Protein 6ML4 (pdb70)

B-factor: mean 23.05, std 9.49, range [8.33, 68.28]

Organism: Mus musculus (NCBI:txid10090)

Radius of gyration: 22.24 Å; Cα contacts (8 Å, |Δi|>4): 166; chains: 1; bounding box: 47×46×64 Å

Foldseek 3Di:
DDFDDAAPPPGDTDNDPVVNVLVCCVVVVPPADAAPPPRDGDNHVVVVVLVVCVVVVDFPAADPPPGDGHSDVVVNVLVVCVVVVNFPAAAPPPGDTHSDPVVNVLVNVVVVVDFPDAAPPPGDTHVDVVVNVVVVVVVVVVD

InterPro domains:
  IPR000210 BTB/POZ domain [PF00651] (27-132)
  IPR000210 BTB/POZ domain [PS50097] (37-103)
  IPR000210 BTB/POZ domain [SM00225] (37-133)
  IPR011333 SKP1/BTB/POZ domain superfamily [G3DSA:3.30.710.10] (11-143)
  IPR011333 SKP1/BTB/POZ domain superfamily [SSF54695] (14-128)
  IPR013087 Zinc finger C2H2-type [PF00096] (294-315)
  IPR013087 Zinc finger C2H2-type [PF00096] (321-343)
  IPR013087 Zinc finger C2H2-type [PF00096] (349-371)
  IPR013087 Zinc finger C2H2-type [PF00096] (377-399)
  IPR013087 Zinc finger C2H2-type [PF00096] (406-427)
  IPR013087 Zinc finger C2H2-type [PF00096] (433-455)
  IPR013087 Zinc finger C2H2-type [PF00096] (489-511)
  IPR013087 Zinc finger C2H2-type [PS00028] (295-315)
  IPR013087 Zinc finger C2H2-type [PS00028] (323-343)
  IPR013087 Zinc finger C2H2-type [PS00028] (351-371)
  IPR013087 Zinc finger C2H2-type [PS00028] (379-399)
  IPR013087 Zinc finger C2H2-type [PS00028] (407-427)
  IPR013087 Zinc finger C2H2-type [PS00028] (435-455)
  IPR013087 Zinc finger C2H2-type [PS00028] (463-483)
  IPR013087 Zinc finger C2H2-type [PS00028] (491-511)

Secondary structure (DSSP, 8-state):
----EE-TTT--EESSHHHHHHHTHHHH-TT--B-TTT--B-SSHHHHHHHHHHHH----EE-TTT--EESSHHHHHHHHHHHTT---EE-TTT--EESSHHHHHHHHGGGGT---EE-TTT--EES-HHHHHHHHHHHHHH-

Sequence (143 aa):
GSKSFTCDQCGKYFSQQKRQLKSHYRVHTGHSLPECSHHCHRKFMDVSQLKKHLRTHTGEKPFTCEICGKSFTAKSSLQTHIRIHRGEKPYSCSICGKCCFSDSSAKRRHCILHTGKKPFSCPECGLQFARLDNLKAHLKIHSKEK

Nearest PDB structures (foldseek):
  6ml6-assembly1_A  TM=1.003E+00  e=1.938E-29  Mus musculus
  6ml2-assembly1_A  TM=9.636E-01  e=1.830E-26  Mus musculus
  6ml3-assembly1_A  TM=1.005E+00  e=1.351E-21  Mus musculus
  2i13-assembly1_A  TM=8.002E-01  e=9.980E-17  Mus musculus
  5wjq-assembly1_D  TM=6.940E-01  e=8.964E-15  Mus musculus

Solvent-accessible surface area: 10771 Å² total; per-residue (Å²): 110,104,105,94,58,68,4,117,115,61,42,121,124,34,45,81,142,179,82,32,160,50,29,64,84,59,76,59,16,121,90,17,30,81,0,100,131,39,113,137,88,48,119,59,90,62,66,27,127,113,15,68,44,98,63,101,52,94,110,65,52,74,1,169,101,58,50,133,42,41,63,31,141,76,51,22,113,37,21,53,31,112,76,163,54,71,124,89,77,56,2,116,120,71,45,111,60,33,18,53,38,65,20,63,144,115,26,33,89,101,74,86,55,140,117,93,67,60,2,104,122,75,42,94,106,35,27,75,82,74,71,15,119,60,29,53,150,117,56,85,88,90,122

GO terms:
  GO:0002244 hematopoietic progenitor cell differentiation (P, IMP)

Structure (mmCIF, N/CA/C/O backbone):
data_6ML4
#
_entry.id   6ML4
#
_cell.length_a   46.277
_cell.length_b   68.807
_cell.length_c   48.434
_cell.angle_alpha   90.00
_cell.angle_beta   92.40
_cell.angle_gamma   90.00
#
_symmetry.space_group_name_H-M   'P 1 21 1'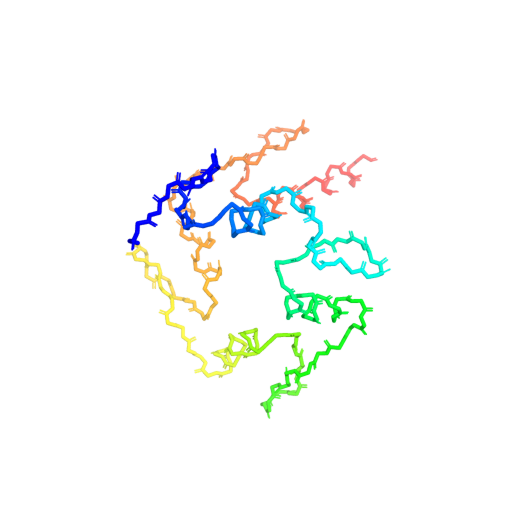
#
loop_
_entity.id
_entity.type
_entity.pdbx_description
1 polymer 'Zinc finger and BTB domain-containing protein 24'
2 polymer "DNA (5'-D(*AP*CP*GP*CP*AP*GP*GP*TP*CP*CP*TP*GP*GP*AP*CP*GP*AP*AP*GP*C)-3')"
3 polymer "DNA (5'-D(*TP*GP*CP*TP*TP*CP*GP*TP*CP*CP*AP*GP*GP*AP*CP*CP*TP*GP*CP*G)-3')"
4 non-polymer 'ZINC ION'
5 non-polymer 1,2-ETHANEDIOL
6 water water
#
loop_
_atom_site.group_PDB
_atom_site.id
_atom_site.type_symbol
_atom_site.label_atom_id
_atom_site.label_alt_id
_atom_site.label_comp_id
_atom_site.label_asym_id
_atom_site.label_entity_id
_atom_site.label_seq_id
_atom_site.pdbx_PDB_ins_code
_atom_site.Cartn_x
_atom_site.Cartn_y
_atom_site.Cartn_z
_atom_site.occupancy
_atom_site.B_iso_or_equiv
_atom_site.auth_seq_id
_atom_site.auth_comp_id
_atom_site.auth_asym_id
_atom_site.auth_atom_id
_atom_site.pdbx_PDB_model_num
ATOM 1 N N . GLY A 1 4 ? 35.872 31.786 38.407 1.00 37.98 373 GLY A N 1
ATOM 2 C CA . GLY A 1 4 ? 35.930 32.379 39.730 1.00 37.14 373 GLY A CA 1
ATOM 3 C C . GLY A 1 4 ? 37.334 32.758 40.163 1.00 35.89 373 GLY A C 1
ATOM 4 O O . GLY A 1 4 ? 38.016 31.981 40.833 1.00 41.75 373 GLY A O 1
ATOM 5 N N . SER A 1 5 ? 37.771 33.955 39.782 1.00 54.22 374 SER A N 1
ATOM 6 C CA . SER A 1 5 ? 36.946 34.865 38.996 1.00 44.17 374 SER A CA 1
ATOM 7 C C . SER A 1 5 ? 37.405 34.911 37.541 1.00 34.67 374 SER A C 1
ATOM 8 O O . SER A 1 5 ? 38.516 34.495 37.214 1.00 33.43 374 SER A O 1
ATOM 11 N N . LYS A 1 6 ? 36.535 35.417 36.670 1.00 28.33 375 LYS A N 1
ATOM 12 C CA . LYS A 1 6 ? 36.818 35.531 35.244 1.00 23.72 375 LYS A CA 1
ATOM 13 C C . LYS A 1 6 ? 36.533 36.961 34.815 1.00 23.64 375 LYS A C 1
ATOM 14 O O . LYS A 1 6 ? 35.396 37.430 34.929 1.00 21.72 375 LYS A O 1
ATOM 20 N N . SER A 1 7 ? 37.563 37.650 34.324 1.00 20.43 376 SER A N 1
ATOM 21 C CA . SER A 1 7 ? 37.450 39.052 33.950 1.00 21.20 376 SER A CA 1
ATOM 22 C C . SER A 1 7 ? 37.564 39.303 32.454 1.00 21.37 376 SER A C 1
ATOM 23 O O . SER A 1 7 ? 37.344 40.439 32.019 1.00 24.22 376 SER A O 1
ATOM 26 N N . PHE A 1 8 ? 37.899 38.292 31.658 1.00 22.37 377 PHE A N 1
ATOM 27 C CA . PHE A 1 8 ? 38.025 38.441 30.215 1.00 21.02 377 PHE A CA 1
ATOM 28 C C . PHE A 1 8 ? 36.778 37.887 29.539 1.00 24.83 377 PHE A C 1
ATOM 29 O O . PHE A 1 8 ? 36.356 36.763 29.830 1.00 28.76 377 PHE A O 1
ATOM 37 N N . THR A 1 9 ? 36.195 38.676 28.640 1.00 26.38 378 THR A N 1
ATOM 38 C CA . THR A 1 9 ? 34.964 38.310 27.956 1.00 27.72 378 THR A CA 1
ATOM 39 C C . THR A 1 9 ? 35.173 38.376 26.451 1.00 26.89 378 THR A C 1
ATOM 40 O O . THR A 1 9 ? 35.914 39.229 25.953 1.00 26.56 378 THR A O 1
ATOM 44 N N . CYS A 1 10 ? 34.514 37.470 25.735 1.00 25.03 379 CYS A N 1
ATOM 45 C CA . CYS A 1 10 ? 34.556 37.463 24.279 1.00 24.49 379 CYS A CA 1
ATOM 46 C C . CYS A 1 10 ? 33.494 38.417 23.749 1.00 24.80 379 CYS A C 1
ATOM 47 O O . CYS A 1 10 ? 32.311 38.281 24.077 1.00 27.90 379 CYS A O 1
ATOM 50 N N . ASP A 1 11 ? 33.912 39.380 22.929 1.00 27.76 380 ASP A N 1
ATOM 51 C CA . ASP A 1 11 ? 32.963 40.353 22.386 1.00 30.61 380 ASP A CA 1
ATOM 52 C C . ASP A 1 11 ? 32.081 39.787 21.267 1.00 34.47 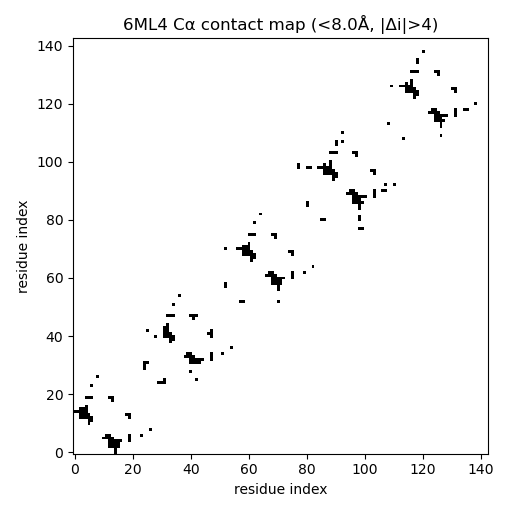380 ASP A C 1
ATOM 53 O O . ASP A 1 11 ? 31.403 40.571 20.590 1.00 39.50 380 ASP A O 1
ATOM 58 N N . GLN A 1 12 ? 32.072 38.474 21.056 1.00 32.29 381 GLN A N 1
ATOM 59 C CA . GLN A 1 12 ? 31.256 37.841 20.028 1.00 34.25 381 GLN A CA 1
ATOM 60 C C . GLN A 1 12 ? 30.192 36.915 20.592 1.00 35.52 381 GLN A C 1
ATOM 61 O O . GLN A 1 12 ? 29.049 36.945 20.130 1.00 39.03 381 GLN A O 1
ATOM 67 N N . CYS A 1 13 ? 30.537 36.086 21.580 1.00 32.65 382 CYS A N 1
ATOM 68 C CA . CYS A 1 13 ? 29.583 35.175 22.193 1.00 32.29 382 CYS A CA 1
ATOM 69 C C . CYS A 1 13 ? 29.380 35.403 23.684 1.00 31.63 382 CYS A C 1
ATOM 70 O O . CYS A 1 13 ? 28.461 34.809 24.259 1.00 33.96 382 CYS A O 1
ATOM 73 N N . GLY A 1 14 ? 30.202 36.233 24.325 1.00 29.73 383 GLY A N 1
ATOM 74 C CA . GLY A 1 14 ? 30.018 36.585 25.717 1.00 28.77 383 GLY A CA 1
ATOM 75 C C . GLY A 1 14 ? 30.615 35.628 26.726 1.00 27.88 383 GLY A C 1
ATOM 76 O O . GLY A 1 14 ? 30.394 35.812 27.930 1.00 28.74 383 GLY A O 1
ATOM 77 N N . LYS A 1 15 ? 31.364 34.621 26.285 1.00 26.00 384 LYS A N 1
ATOM 78 C CA . LYS A 1 15 ? 31.933 33.652 27.210 1.00 25.54 384 LYS A CA 1
ATOM 79 C C . LYS A 1 15 ? 33.047 34.282 28.041 1.00 25.91 384 LYS A C 1
ATOM 80 O O . LYS A 1 15 ? 33.760 35.183 27.590 1.00 26.37 384 LYS A O 1
ATOM 86 N N . TYR A 1 16 ? 33.188 33.793 29.269 1.00 23.72 385 TYR A N 1
ATOM 87 C CA . TYR A 1 16 ? 34.140 34.327 30.230 1.00 20.58 385 TYR A CA 1
ATOM 88 C C . TYR A 1 16 ? 35.394 33.465 30.288 1.00 20.72 385 TYR A C 1
ATOM 89 O O . TYR A 1 16 ? 35.352 32.254 30.056 1.00 20.65 385 TYR A O 1
ATOM 98 N N . PHE A 1 17 ? 36.515 34.110 30.606 1.00 18.77 386 PHE A N 1
ATOM 99 C CA . PHE A 1 17 ? 37.796 33.432 30.732 1.00 20.53 386 PHE A CA 1
ATOM 100 C C . PHE A 1 17 ? 38.605 34.103 31.829 1.00 22.90 386 PHE A C 1
ATOM 101 O O . PHE A 1 17 ? 38.521 35.317 32.028 1.00 21.73 386 PHE A O 1
ATOM 109 N N . SER A 1 18 ? 39.390 33.295 32.542 1.00 23.79 387 SER A N 1
ATOM 110 C CA . SER A 1 18 ? 40.190 33.812 33.644 1.00 26.36 387 SER A CA 1
ATOM 111 C C . SER A 1 18 ? 41.514 34.410 33.185 1.00 26.38 387 SER A C 1
ATOM 112 O O . SER A 1 18 ? 42.083 35.243 33.899 1.00 26.69 387 SER A O 1
ATOM 115 N N A GLN A 1 19 ? 42.018 34.011 32.019 0.50 26.37 388 GLN A N 1
ATOM 116 N N B GLN A 1 19 ? 42.007 34.014 32.012 0.50 26.36 388 GLN A N 1
ATOM 117 C CA A GLN A 1 19 ? 43.286 34.509 31.511 0.50 27.12 388 GLN A CA 1
ATOM 118 C CA B GLN A 1 19 ? 43.281 34.483 31.491 0.50 27.13 388 GLN A CA 1
ATOM 119 C C A GLN A 1 19 ? 43.109 35.014 30.087 0.50 26.64 388 GLN A C 1
ATOM 120 C C B GLN A 1 19 ? 43.083 35.035 30.088 0.50 26.61 388 GLN A C 1
ATOM 121 O O A GLN A 1 19 ? 42.281 34.504 29.328 0.50 26.30 388 GLN A O 1
ATOM 122 O O B GLN A 1 19 ? 42.214 34.577 29.341 0.50 26.48 388 GLN A O 1
ATOM 133 N N . LYS A 1 20 ? 43.900 36.032 29.737 1.00 27.43 389 LYS A N 1
ATOM 134 C CA . LYS A 1 20 ? 43.815 36.611 28.400 1.00 27.03 389 LYS A CA 1
ATOM 135 C C . LYS A 1 20 ? 44.214 35.606 27.328 1.00 25.25 389 LYS A C 1
ATOM 136 O O . LYS A 1 20 ? 43.655 35.622 26.225 1.00 25.59 389 LYS A O 1
ATOM 142 N N . ARG A 1 21 ? 45.171 34.724 27.632 1.00 25.59 390 ARG A N 1
ATOM 143 C CA . ARG A 1 21 ? 45.571 33.704 26.668 1.00 27.88 390 ARG A CA 1
ATOM 144 C C . ARG A 1 21 ? 44.436 32.730 26.379 1.00 26.62 390 ARG A C 1
ATOM 145 O O . ARG A 1 21 ? 44.341 32.198 25.267 1.00 28.02 390 ARG A O 1
ATOM 153 N N . GLN A 1 22 ? 43.566 32.486 27.362 1.00 24.97 391 GLN A N 1
ATOM 154 C CA . GLN A 1 22 ? 42.419 31.615 27.134 1.00 24.16 391 GLN A CA 1
ATOM 155 C C . GLN A 1 22 ? 41.407 32.277 26.209 1.00 22.00 391 GLN A C 1
ATOM 156 O O . GLN A 1 22 ? 40.817 31.614 25.349 1.00 21.30 391 GLN A O 1
ATOM 162 N N . LEU A 1 23 ? 41.194 33.584 26.374 1.00 19.46 392 LEU A N 1
ATOM 163 C CA . LEU A 1 23 ? 40.292 34.305 25.483 1.00 19.87 392 LEU A CA 1
ATOM 164 C C . LEU A 1 23 ? 40.841 34.353 24.064 1.00 22.58 392 LEU A C 1
ATOM 165 O O . LEU A 1 23 ? 40.088 34.196 23.096 1.00 23.72 392 LEU A O 1
ATOM 170 N N . LYS A 1 24 ? 42.151 34.567 23.922 1.00 24.95 393 LYS A N 1
ATOM 171 C CA . LYS A 1 24 ? 42.751 34.639 22.594 1.00 26.34 393 LYS A CA 1
ATOM 172 C C . LYS A 1 24 ? 42.650 33.304 21.868 1.00 26.78 393 LYS A C 1
ATOM 173 O O . LYS A 1 24 ? 42.407 33.264 20.656 1.00 27.17 393 LYS A O 1
ATOM 179 N N . SER A 1 25 ? 42.829 32.199 22.594 1.00 26.98 394 SER A N 1
ATOM 180 C CA . SER A 1 25 ? 42.708 30.882 21.976 1.00 27.25 394 SER A CA 1
ATOM 181 C C . SER A 1 25 ? 41.272 30.599 21.555 1.00 25.94 394 SER A C 1
ATOM 182 O O . SER A 1 25 ? 41.034 30.025 20.486 1.00 27.55 394 SER A O 1
ATOM 185 N N . HIS A 1 26 ? 40.302 30.998 22.381 1.00 25.22 395 HIS A N 1
ATOM 186 C CA . HIS A 1 26 ? 38.901 30.787 22.034 1.00 26.11 395 HIS A CA 1
ATOM 187 C C . HIS A 1 26 ? 38.477 31.657 20.858 1.00 27.15 395 HIS A C 1
ATOM 188 O O . HIS A 1 26 ? 37.678 31.225 20.019 1.00 29.38 395 HIS A O 1
ATOM 195 N N . TYR A 1 27 ? 39.000 32.885 20.780 1.00 24.81 396 TYR A N 1
ATOM 196 C CA . TYR A 1 27 ? 38.587 33.823 19.741 1.00 24.01 396 TYR A CA 1
ATOM 197 C C . TYR A 1 27 ? 38.877 33.305 18.340 1.00 26.91 396 TYR A C 1
ATOM 198 O O . TYR A 1 27 ? 38.350 33.854 17.367 1.00 30.82 396 TYR A O 1
ATOM 207 N N . ARG A 1 28 ? 39.690 32.257 18.216 1.00 24.92 397 ARG A N 1
ATOM 208 C CA . ARG A 1 28 ? 39.963 31.690 16.904 1.00 27.58 397 ARG A CA 1
ATOM 209 C C . ARG A 1 28 ? 38.706 31.124 16.260 1.00 28.61 397 ARG A C 1
ATOM 210 O O . ARG A 1 28 ? 38.595 31.113 15.030 1.00 31.61 397 ARG A O 1
ATOM 218 N N . VAL A 1 29 ? 37.760 30.634 17.067 1.00 28.43 398 VAL A N 1
ATOM 219 C CA . VAL A 1 29 ? 36.548 30.035 16.515 1.00 32.55 398 VAL A CA 1
ATOM 220 C C . VAL A 1 29 ? 35.699 31.058 15.769 1.00 31.78 398 VAL A C 1
ATOM 221 O O . VAL A 1 29 ? 34.891 30.683 14.909 1.00 33.80 398 VAL A O 1
ATOM 225 N N . HIS A 1 30 ? 35.861 32.345 16.073 1.00 29.94 399 HIS A N 1
ATOM 226 C CA . HIS A 1 30 ? 35.101 33.377 15.381 1.00 32.22 399 HIS A CA 1
ATOM 227 C C . HIS A 1 30 ? 35.851 33.943 14.181 1.00 35.46 399 HIS A C 1
ATOM 228 O O . HIS A 1 30 ? 35.233 34.272 13.162 1.00 39.32 399 HIS A O 1
ATOM 235 N N . THR A 1 31 ? 37.174 34.057 14.283 1.00 31.61 400 THR A N 1
ATOM 236 C CA . THR A 1 31 ? 37.979 34.631 13.216 1.00 33.08 400 THR A CA 1
ATOM 237 C C . THR A 1 31 ? 38.552 33.587 12.270 1.00 32.82 400 THR A C 1
ATOM 238 O O . THR A 1 31 ? 38.870 33.920 11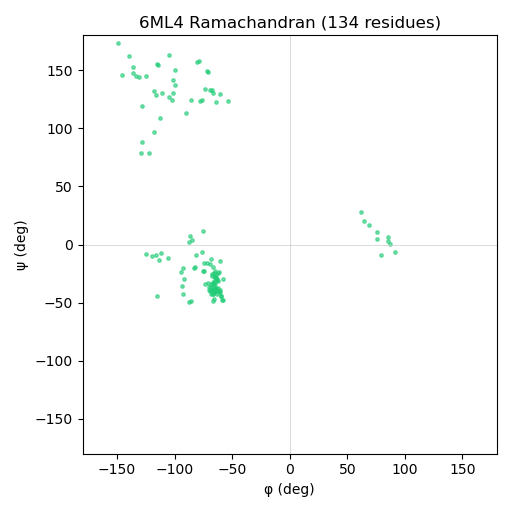.123 1.00 33.79 400 THR A O 1
ATOM 242 N N . GLY A 1 32 ? 38.692 32.340 12.718 1.00 30.39 401 GLY A N 1
ATOM 243 C CA . GLY A 1 32 ? 39.356 31.321 11.940 1.00 29.66 401 GLY A CA 1
ATOM 244 C C . GLY A 1 32 ? 40.866 31.372 11.983 1.00 30.09 401 GLY A C 1
ATOM 245 O O . GLY A 1 32 ? 41.511 30.439 11.493 1.00 29.71 401 GLY A O 1
ATOM 246 N N . HIS A 1 33 ? 41.452 32.423 12.554 1.00 30.68 402 HIS A N 1
ATOM 247 C CA . HIS A 1 33 ? 42.903 32.538 12.616 1.00 32.88 402 HIS A CA 1
ATOM 248 C C . HIS A 1 33 ? 43.491 31.376 13.407 1.00 30.54 402 HIS A C 1
ATOM 249 O O . HIS A 1 33 ? 43.044 31.073 14.515 1.00 29.56 402 HIS A O 1
ATOM 256 N N . SER A 1 34 ? 44.488 30.714 12.821 1.00 30.03 403 SER A N 1
ATOM 257 C CA . SER A 1 34 ? 45.252 29.647 13.462 1.00 29.22 403 SER A CA 1
ATOM 258 C C . SER A 1 34 ? 44.420 28.412 13.798 1.00 26.52 403 SER A C 1
ATOM 259 O O . SER A 1 34 ? 44.816 27.617 14.656 1.00 29.27 403 SER A O 1
ATOM 262 N N . LEU A 1 35 ? 43.276 28.228 13.150 1.00 20.55 404 LEU A N 1
ATOM 263 C CA . LEU A 1 35 ? 42.533 26.989 13.306 1.00 19.88 404 LEU A CA 1
ATOM 264 C C . LEU A 1 35 ? 43.170 25.902 12.448 1.00 19.25 404 LEU A C 1
ATOM 265 O O . LEU A 1 35 ? 43.891 26.201 11.493 1.00 22.59 404 LEU A O 1
ATOM 270 N N . PRO A 1 36 ? 42.945 24.632 12.783 1.00 16.55 405 PRO A N 1
ATOM 271 C CA . PRO A 1 36 ? 43.453 23.545 11.935 1.00 17.24 405 PRO A CA 1
ATOM 272 C C . PRO A 1 36 ? 43.005 23.711 10.491 1.00 16.86 405 PRO A C 1
ATOM 273 O O . PRO A 1 36 ? 41.812 23.809 10.196 1.00 16.25 405 PRO A O 1
ATOM 277 N N . GLU A 1 37 ? 43.980 23.746 9.586 1.00 17.15 406 GLU A N 1
ATOM 278 C CA . GLU A 1 37 ? 43.754 24.056 8.181 1.00 15.95 406 GLU A CA 1
ATOM 279 C C . GLU A 1 37 ? 44.117 22.849 7.329 1.00 16.49 406 GLU A C 1
ATOM 280 O O . GLU A 1 37 ? 45.217 22.300 7.457 1.00 18.14 406 GLU A O 1
ATOM 286 N N . CYS A 1 38 ? 43.193 22.443 6.463 1.00 13.59 407 CYS A N 1
ATOM 287 C CA . CYS A 1 38 ? 43.441 21.327 5.561 1.00 16.32 407 CYS A CA 1
ATOM 288 C C . CYS A 1 38 ? 44.519 21.708 4.553 1.00 15.58 407 CYS A C 1
ATOM 289 O O . CYS A 1 38 ? 44.473 22.788 3.960 1.00 15.87 407 CYS A O 1
ATOM 292 N N . SER A 1 39 ? 45.4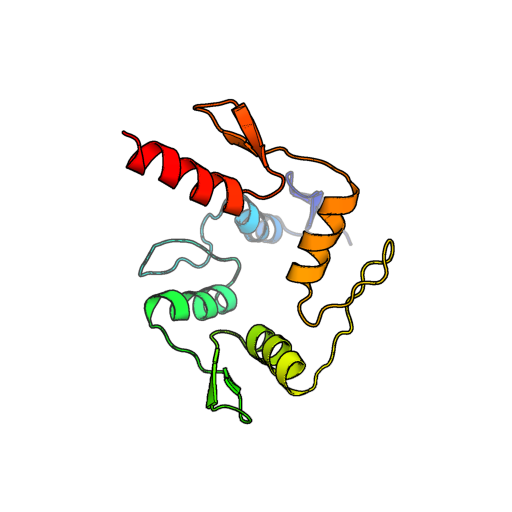99 20.824 4.360 1.00 15.49 408 SER A N 1
ATOM 293 C CA . SER A 1 39 ? 46.569 21.118 3.413 1.00 16.86 408 SER A CA 1
ATOM 294 C C . SER A 1 39 ? 46.114 20.993 1.964 1.00 19.32 408 SER A C 1
ATOM 295 O O . SER A 1 39 ? 46.797 21.496 1.066 1.00 20.46 408 SER A O 1
ATOM 298 N N . HIS A 1 40 ? 44.971 20.350 1.719 1.00 16.30 409 HIS A N 1
ATOM 299 C CA A HIS A 1 40 ? 44.497 20.143 0.353 0.50 19.08 409 HIS A CA 1
ATOM 300 C CA B HIS A 1 40 ? 44.509 20.152 0.349 0.50 19.07 409 HIS A CA 1
ATOM 301 C C . HIS A 1 40 ? 43.698 21.343 -0.148 1.00 20.84 409 HIS A C 1
ATOM 302 O O . HIS A 1 40 ? 44.026 21.936 -1.181 1.00 24.00 409 HIS A O 1
ATOM 315 N N . CYS A 1 41 ? 42.639 21.713 0.576 1.00 19.07 410 CYS A N 1
ATOM 316 C CA . CYS A 1 41 ? 41.765 22.803 0.162 1.00 20.64 410 CYS A CA 1
ATOM 317 C C . CYS A 1 41 ? 41.938 24.078 0.973 1.00 23.17 410 CYS A C 1
ATOM 318 O O . CYS A 1 41 ? 41.386 25.114 0.586 1.00 22.57 410 CYS A O 1
ATOM 321 N N . HIS A 1 42 ? 42.661 24.029 2.090 1.00 20.19 411 HIS A N 1
ATOM 322 C CA . HIS A 1 42 ? 42.967 25.196 2.913 1.00 21.62 411 HIS A CA 1
ATOM 323 C C . HIS A 1 42 ? 41.753 25.780 3.623 1.00 21.97 411 HIS A C 1
ATOM 324 O O . HIS A 1 42 ? 41.797 26.922 4.088 1.00 21.60 411 HIS A O 1
ATOM 331 N N . ARG A 1 43 ? 40.668 25.019 3.723 1.00 19.75 412 ARG A N 1
ATOM 332 C CA . ARG A 1 43 ? 39.579 25.387 4.610 1.00 21.48 412 ARG A CA 1
ATOM 333 C C . ARG A 1 43 ? 39.927 24.975 6.037 1.00 20.38 412 ARG A C 1
ATOM 334 O O . ARG A 1 43 ? 40.755 24.092 6.272 1.00 20.37 412 ARG A O 1
ATOM 342 N N . LYS A 1 44 ? 39.293 25.635 6.997 1.00 18.50 413 LYS A N 1
ATOM 343 C CA . LYS A 1 44 ? 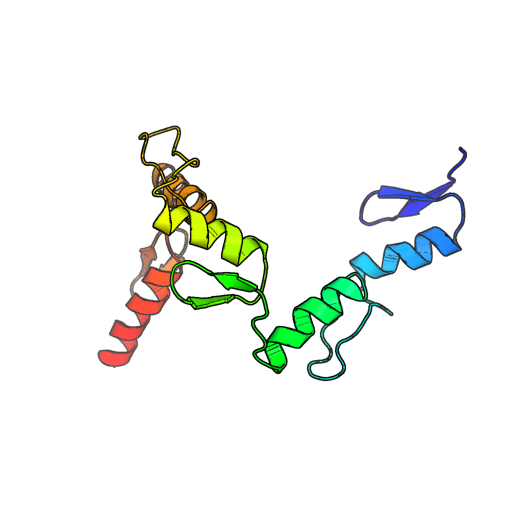39.659 25.480 8.394 1.00 16.82 413 LYS A CA 1
ATOM 344 C C . LYS A 1 44 ? 38.520 24.857 9.188 1.00 16.80 413 LYS A C 1
ATOM 345 O O . LYS A 1 44 ? 37.348 24.948 8.816 1.00 17.36 413 LYS A O 1
ATOM 351 N N . PHE A 1 45 ? 38.889 24.208 10.292 1.00 15.48 414 PHE A N 1
ATOM 352 C CA . PHE A 1 45 ? 37.953 23.447 11.107 1.00 16.97 414 PHE A CA 1
ATOM 353 C C . PHE A 1 45 ? 38.263 23.672 12.581 1.00 17.55 414 PHE A C 1
ATOM 354 O O . PHE A 1 45 ? 39.350 24.124 12.946 1.00 17.89 414 PHE A O 1
ATOM 362 N N . MET A 1 46 ? 37.283 23.349 13.429 1.00 17.32 415 MET A N 1
ATOM 363 C CA . MET A 1 46 ? 37.344 23.760 14.829 1.00 17.38 415 MET A CA 1
ATOM 364 C C . MET A 1 46 ? 38.409 23.007 15.614 1.00 16.48 415 MET A C 1
ATOM 365 O O . MET A 1 46 ? 39.000 23.571 16.541 1.00 17.81 415 MET A O 1
ATOM 370 N N . ASP A 1 47 ? 38.661 21.745 15.280 1.00 13.98 416 ASP A N 1
ATOM 371 C CA . ASP A 1 47 ? 39.731 20.997 15.922 1.00 12.81 416 ASP A CA 1
ATOM 372 C C . ASP A 1 47 ? 40.290 19.983 14.931 1.00 14.69 416 ASP A C 1
ATOM 373 O O . ASP A 1 47 ? 39.761 19.800 13.831 1.00 14.50 416 ASP A O 1
ATOM 378 N N . VAL A 1 48 ? 41.376 19.320 15.336 1.00 11.42 417 VAL A N 1
ATOM 379 C CA . VAL A 1 48 ? 42.064 18.412 14.421 1.00 13.17 417 VAL A CA 1
ATOM 380 C C . VAL A 1 48 ? 41.215 17.189 14.099 1.00 14.85 417 VAL A C 1
ATOM 381 O O . VAL A 1 48 ? 41.371 16.581 13.032 1.00 14.23 417 VAL A O 1
ATOM 385 N N . SER A 1 49 ? 40.314 16.798 15.002 1.00 15.52 418 SER A N 1
ATOM 386 C CA . SER A 1 49 ? 39.437 15.667 14.714 1.00 12.38 418 SER A CA 1
ATOM 387 C C . SER A 1 49 ? 38.432 16.013 13.624 1.00 15.15 418 SER A C 1
ATOM 388 O O . SER A 1 49 ? 38.137 15.180 12.758 1.00 13.60 418 SER A O 1
ATOM 391 N N . GLN A 1 50 ? 37.891 17.233 13.651 1.00 10.52 419 GLN A N 1
ATOM 392 C CA . GLN A 1 50 ? 36.990 17.654 12.583 1.00 12.34 419 GLN A CA 1
ATOM 393 C C . GLN A 1 50 ? 37.733 17.759 11.258 1.00 12.54 419 GLN A C 1
ATOM 394 O O . GLN A 1 50 ? 37.163 17.491 10.194 1.00 12.40 419 GLN A O 1
ATOM 400 N N . LEU A 1 51 ? 39.010 18.146 11.305 1.00 10.72 420 LEU A N 1
ATOM 401 C CA . LEU A 1 51 ? 39.812 18.187 10.088 1.00 10.27 420 LEU A CA 1
ATOM 402 C C . LEU A 1 51 ? 40.030 16.786 9.534 1.00 12.31 420 LEU A C 1
ATOM 403 O O . LEU A 1 51 ? 39.938 16.568 8.320 1.00 13.68 420 LEU A O 1
ATOM 408 N N . LYS A 1 52 ? 40.316 15.821 10.411 1.00 12.14 421 LYS A N 1
ATOM 409 C CA . LYS A 1 52 ? 40.524 14.450 9.956 1.00 12.75 421 LYS A CA 1
ATOM 410 C C . LYS A 1 52 ? 39.254 13.868 9.345 1.00 13.09 421 LYS A C 1
ATOM 411 O O . LYS A 1 52 ? 39.323 13.118 8.365 1.00 14.60 421 LYS A O 1
ATOM 417 N N . LYS A 1 53 ? 38.088 14.198 9.910 1.00 14.88 422 LYS A N 1
ATOM 418 C CA . LYS A 1 53 ? 36.828 13.813 9.279 1.00 14.15 422 LYS A CA 1
ATOM 419 C C . LYS A 1 53 ? 36.723 14.414 7.885 1.00 14.71 422 LYS A C 1
ATOM 420 O O . LYS A 1 53 ? 36.323 13.739 6.929 1.00 14.58 422 LYS A O 1
ATOM 426 N N . HIS A 1 54 ? 37.086 15.690 7.754 1.00 13.15 423 HIS A N 1
ATOM 427 C CA . HIS A 1 54 ? 36.986 16.373 6.470 1.00 13.13 423 HIS A CA 1
ATOM 428 C C . HIS A 1 54 ? 37.928 15.780 5.432 1.00 15.98 423 HIS A C 1
ATOM 429 O O . HIS A 1 54 ? 37.638 15.844 4.231 1.00 15.80 423 HIS A O 1
ATOM 436 N N . LEU A 1 55 ? 39.053 15.204 5.868 1.00 16.56 424 LEU A N 1
ATOM 437 C CA . LEU A 1 55 ? 40.016 14.646 4.923 1.00 18.66 424 LEU A CA 1
ATOM 438 C C . LEU A 1 55 ? 39.389 13.579 4.036 1.00 17.66 424 LEU A C 1
ATOM 439 O O . LEU A 1 55 ? 39.809 13.405 2.885 1.00 18.86 424 LEU A O 1
ATOM 444 N N . ARG A 1 56 ? 38.384 12.863 4.543 1.00 18.41 425 ARG A N 1
ATOM 445 C CA . ARG A 1 56 ? 37.745 11.817 3.755 1.00 18.88 425 ARG A CA 1
ATOM 446 C C . ARG A 1 56 ? 36.983 12.370 2.557 1.00 19.01 425 ARG A C 1
ATOM 447 O O . ARG A 1 56 ? 36.702 11.616 1.619 1.00 19.55 425 ARG A O 1
ATOM 455 N N . THR A 1 57 ? 36.645 13.663 2.563 1.00 17.59 426 THR A N 1
ATOM 456 C CA . THR A 1 57 ? 36.021 14.261 1.388 1.00 17.10 426 THR A CA 1
ATOM 457 C C . THR A 1 57 ? 36.979 14.291 0.206 1.00 17.69 426 THR A C 1
ATOM 458 O O . THR A 1 57 ? 36.541 14.317 -0.950 1.00 19.59 426 THR A O 1
ATOM 462 N N . HIS A 1 58 ? 38.285 14.284 0.472 1.00 17.80 427 HIS A N 1
ATOM 463 C CA . HIS A 1 58 ? 39.284 14.290 -0.588 1.00 15.81 427 HIS A CA 1
ATOM 464 C C . HIS A 1 58 ? 39.724 12.891 -0.993 1.00 22.93 427 HIS A C 1
ATOM 465 O O . HIS A 1 58 ? 40.098 12.679 -2.153 1.00 25.49 427 HIS A O 1
ATOM 472 N N . THR A 1 59 ? 39.687 11.934 -0.068 1.00 21.38 428 THR A N 1
ATOM 473 C CA . THR A 1 59 ? 40.144 10.581 -0.352 1.00 20.84 428 THR A CA 1
ATOM 474 C C . THR A 1 59 ? 39.029 9.654 -0.811 1.00 22.77 428 THR A C 1
ATOM 475 O O . THR A 1 59 ? 39.315 8.629 -1.440 1.00 27.34 428 THR A O 1
ATOM 479 N N . GLY A 1 60 ? 37.774 9.986 -0.520 1.00 23.00 429 GLY A N 1
ATOM 480 C CA . GLY A 1 60 ? 36.679 9.088 -0.815 1.00 22.02 429 GLY A CA 1
ATOM 481 C C . GLY A 1 60 ? 36.555 7.911 0.124 1.00 20.60 429 GLY A C 1
ATOM 482 O O . GLY A 1 60 ? 35.781 6.990 -0.162 1.00 20.95 429 GLY A O 1
ATOM 483 N N . GLU A 1 61 ? 37.289 7.910 1.234 1.00 20.61 430 GLU A N 1
ATOM 484 C CA . GLU A 1 61 ? 37.226 6.804 2.179 1.00 18.55 430 GLU A CA 1
ATOM 485 C C . GLU A 1 61 ? 35.871 6.782 2.876 1.00 17.33 430 GLU A C 1
ATOM 486 O O . GLU A 1 61 ? 35.381 7.817 3.340 1.00 17.66 430 GLU A O 1
ATOM 492 N N . LYS A 1 62 ? 35.262 5.599 2.942 1.00 16.17 431 LYS A N 1
ATOM 493 C CA . LYS A 1 62 ? 33.981 5.399 3.618 1.00 13.88 431 LYS A CA 1
ATOM 494 C C . LYS A 1 62 ? 34.156 4.227 4.576 1.00 15.38 431 LYS A C 1
ATOM 495 O O . LYS A 1 62 ? 33.896 3.073 4.218 1.00 16.51 431 LYS A O 1
ATOM 501 N N . PRO A 1 63 ? 34.595 4.490 5.804 1.00 15.71 432 PRO A N 1
ATOM 502 C CA . PRO A 1 63 ? 34.982 3.408 6.721 1.00 18.01 432 PRO A CA 1
ATOM 503 C C . PRO A 1 63 ? 33.847 2.818 7.551 1.00 14.97 432 PRO A C 1
ATOM 504 O O . PRO A 1 63 ? 34.126 2.007 8.437 1.00 17.71 432 PRO A O 1
ATOM 508 N N . PHE A 1 64 ? 32.596 3.186 7.296 1.00 14.66 433 PHE A N 1
ATOM 509 C CA . PHE A 1 64 ? 31.460 2.697 8.076 1.00 14.31 433 PHE A CA 1
ATOM 510 C C . PHE A 1 64 ? 30.537 1.919 7.143 1.00 12.13 433 PHE A C 1
ATOM 511 O O . PHE A 1 64 ? 29.709 2.509 6.442 1.00 13.87 433 PHE A O 1
ATOM 519 N N . THR A 1 65 ? 30.687 0.597 7.132 1.00 13.34 434 THR A N 1
ATOM 520 C CA . THR A 1 65 ? 29.971 -0.273 6.211 1.00 11.71 434 THR A CA 1
ATOM 521 C C . THR A 1 65 ? 28.763 -0.906 6.892 1.00 11.19 434 THR A C 1
ATOM 522 O O . THR A 1 65 ? 28.842 -1.353 8.040 1.00 12.68 434 THR A O 1
ATOM 526 N N . CYS A 1 66 ? 27.649 -0.945 6.166 1.00 11.46 435 CYS A N 1
ATOM 527 C CA . CYS A 1 66 ? 26.442 -1.614 6.631 1.00 15.79 435 CYS A CA 1
ATOM 528 C C . CYS A 1 66 ? 26.599 -3.118 6.448 1.00 14.67 435 CYS A C 1
ATOM 529 O O . CYS A 1 66 ? 26.855 -3.589 5.334 1.00 12.84 435 CYS A O 1
ATOM 532 N N . GLU A 1 67 ? 26.443 -3.873 7.538 1.00 14.77 436 GLU A N 1
ATOM 533 C CA . GLU A 1 67 ? 26.582 -5.321 7.449 1.00 15.11 436 GLU A CA 1
ATOM 534 C C . GLU A 1 67 ? 25.375 -5.994 6.811 1.00 16.82 436 GLU A C 1
ATOM 535 O O . GLU A 1 67 ? 25.423 -7.202 6.563 1.00 19.30 436 GLU A O 1
ATOM 541 N N . ILE A 1 68 ? 24.306 -5.254 6.534 1.00 17.63 437 ILE A N 1
ATOM 542 C CA . ILE A 1 68 ? 23.111 -5.835 5.927 1.00 18.12 437 ILE A CA 1
ATOM 543 C C . ILE A 1 68 ? 23.201 -5.834 4.407 1.00 19.60 437 ILE A C 1
ATOM 544 O O . ILE A 1 68 ? 22.967 -6.861 3.763 1.00 20.82 437 ILE A O 1
ATOM 549 N N . CYS A 1 69 ? 23.553 -4.692 3.805 1.00 14.41 438 CYS A N 1
ATOM 550 C CA . CYS A 1 69 ? 23.605 -4.574 2.355 1.00 16.08 438 CYS A CA 1
ATOM 551 C C . CYS A 1 69 ? 25.003 -4.364 1.791 1.00 15.56 438 CYS A C 1
ATOM 552 O O . CYS A 1 69 ? 25.179 -4.485 0.574 1.00 19.05 438 CYS A O 1
ATOM 555 N N . GLY A 1 70 ? 25.994 -4.041 2.622 1.00 14.93 439 GLY A N 1
ATOM 556 C CA . GLY A 1 70 ? 27.358 -3.887 2.167 1.00 16.21 439 GLY A CA 1
ATOM 557 C C . GLY A 1 70 ? 27.761 -2.486 1.755 1.00 13.58 439 GLY A C 1
ATOM 558 O O . GLY A 1 70 ? 28.943 -2.263 1.460 1.00 16.97 439 GLY A O 1
ATOM 559 N N . LYS A 1 71 ? 26.828 -1.538 1.718 1.00 12.19 440 LYS A N 1
ATOM 560 C CA . LYS A 1 71 ? 27.171 -0.172 1.351 1.00 12.80 440 LYS A CA 1
ATOM 561 C C . LYS A 1 71 ? 27.962 0.497 2.470 1.00 11.02 440 LYS A C 1
ATOM 562 O O . LYS A 1 71 ? 27.785 0.195 3.653 1.00 12.08 440 LYS A O 1
ATOM 568 N N . SER A 1 72 ? 28.844 1.417 2.086 1.00 11.34 441 SER A N 1
ATOM 569 C CA . SER A 1 72 ? 29.716 2.100 3.029 1.00 11.54 441 SER A CA 1
ATOM 570 C C . SER A 1 72 ? 29.387 3.586 3.086 1.00 12.51 441 SER A C 1
ATOM 571 O O . SER A 1 72 ? 28.867 4.163 2.125 1.00 13.53 441 SER A O 1
ATOM 574 N N . PHE A 1 73 ? 29.709 4.204 4.223 1.00 12.43 442 PHE A N 1
ATOM 575 C CA . PHE A 1 73 ? 29.338 5.585 4.496 1.00 10.57 442 PHE A CA 1
ATOM 576 C C . PHE A 1 73 ? 30.520 6.332 5.096 1.00 11.43 442 PHE A C 1
ATOM 577 O O . PHE A 1 73 ? 31.392 5.739 5.737 1.00 13.72 442 PHE A O 1
ATOM 585 N N . THR A 1 74 ? 30.536 7.650 4.881 1.00 12.09 443 THR A N 1
ATOM 586 C CA . THR A 1 74 ? 31.646 8.469 5.351 1.00 12.64 443 THR A CA 1
ATOM 587 C C . THR A 1 74 ? 31.603 8.710 6.854 1.00 14.11 443 THR A C 1
ATOM 588 O O . THR A 1 74 ? 32.646 9.004 7.450 1.00 13.14 443 THR A O 1
ATOM 592 N N . ALA A 1 75 ? 30.431 8.597 7.478 1.00 13.07 444 ALA A N 1
ATOM 593 C CA . ALA A 1 75 ? 30.283 8.869 8.900 1.00 12.93 444 ALA A CA 1
ATOM 594 C C . ALA A 1 75 ? 29.422 7.796 9.545 1.00 11.36 444 ALA A C 1
ATOM 595 O O . ALA A 1 75 ? 28.505 7.253 8.921 1.00 11.70 444 ALA A O 1
ATOM 597 N N . LYS A 1 76 ? 29.727 7.497 10.810 1.00 12.13 445 LYS A N 1
ATOM 598 C CA . LYS A 1 76 ? 28.958 6.491 11.532 1.00 12.80 445 LYS A CA 1
ATOM 599 C C . LYS A 1 76 ? 27.515 6.930 11.735 1.00 12.09 445 LYS A C 1
ATOM 600 O O . LYS A 1 76 ? 26.606 6.094 11.713 1.00 11.70 445 LYS A O 1
ATOM 606 N N . SER A 1 77 ? 27.289 8.230 11.928 1.00 11.87 446 SER A N 1
ATOM 607 C CA . SER A 1 77 ? 25.926 8.730 12.069 1.00 12.95 446 SER A CA 1
ATOM 608 C C . SER A 1 77 ? 25.107 8.449 10.816 1.00 12.00 446 SER A C 1
ATOM 609 O O . SER A 1 77 ? 23.922 8.105 10.902 1.00 11.62 446 SER A O 1
ATOM 612 N N . SER A 1 78 ? 25.725 8.583 9.640 1.00 10.20 447 SER A N 1
ATOM 613 C CA . SER A 1 78 ? 25.027 8.278 8.396 1.00 9.76 447 SER A CA 1
ATOM 614 C C . SER A 1 78 ? 24.700 6.794 8.297 1.00 8.40 447 SER A C 1
ATOM 615 O O . SER A 1 78 ? 23.622 6.420 7.820 1.00 10.36 447 SER A O 1
ATOM 618 N N . LEU A 1 79 ? 25.622 5.932 8.731 1.00 11.43 448 LEU A N 1
ATOM 619 C CA . LEU A 1 79 ? 25.337 4.502 8.760 1.00 10.21 448 LEU A CA 1
ATOM 620 C C . LEU A 1 79 ? 24.193 4.194 9.717 1.00 11.37 448 LEU A C 1
ATOM 621 O O . LEU A 1 79 ? 23.302 3.398 9.398 1.00 12.85 448 LEU A O 1
ATOM 626 N N . GLN A 1 80 ? 24.200 4.826 10.892 1.00 11.25 449 GLN A N 1
ATOM 627 C CA . GLN A 1 80 ? 23.131 4.625 11.865 1.00 11.96 449 GLN A CA 1
ATOM 628 C C . GLN A 1 80 ? 21.781 5.023 11.281 1.00 12.68 449 GLN A C 1
ATOM 629 O O . GLN A 1 80 ? 20.785 4.307 11.440 1.00 13.67 449 GLN A O 1
ATOM 635 N N . THR A 1 81 ? 21.732 6.167 10.596 1.00 9.34 450 THR A N 1
ATOM 636 C CA . THR A 1 81 ? 20.500 6.587 9.936 1.00 10.50 450 THR A CA 1
ATOM 637 C C . THR A 1 81 ? 20.104 5.605 8.840 1.00 11.18 450 THR A C 1
ATOM 638 O O . THR A 1 81 ? 18.920 5.284 8.678 1.00 12.48 450 THR A O 1
ATOM 642 N N . HIS A 1 82 ? 21.088 5.102 8.092 1.00 8.33 451 HIS A N 1
ATOM 643 C CA . HIS A 1 82 ? 20.811 4.167 7.006 1.00 11.19 451 HIS A CA 1
ATOM 644 C C . HIS A 1 82 ? 20.242 2.852 7.524 1.00 12.84 451 HIS A C 1
ATOM 645 O O . HIS A 1 82 ? 19.361 2.260 6.889 1.00 12.72 451 HIS A O 1
ATOM 652 N N . ILE A 1 83 ? 20.741 2.370 8.665 1.00 10.75 452 ILE A N 1
ATOM 653 C CA . ILE A 1 83 ? 20.283 1.089 9.196 1.00 12.24 452 ILE A CA 1
ATOM 654 C C . ILE A 1 83 ? 18.797 1.133 9.532 1.00 12.92 452 ILE A C 1
ATOM 655 O O . ILE A 1 83 ? 18.092 0.122 9.409 1.00 13.74 452 ILE A O 1
ATOM 660 N N . ARG A 1 84 ? 18.288 2.302 9.931 1.00 11.69 453 ARG A N 1
ATOM 661 C CA . ARG A 1 84 ? 16.863 2.422 10.226 1.00 12.24 453 ARG A CA 1
ATOM 662 C C . ARG A 1 84 ? 16.003 2.142 9.000 1.00 15.20 453 ARG A C 1
ATOM 663 O O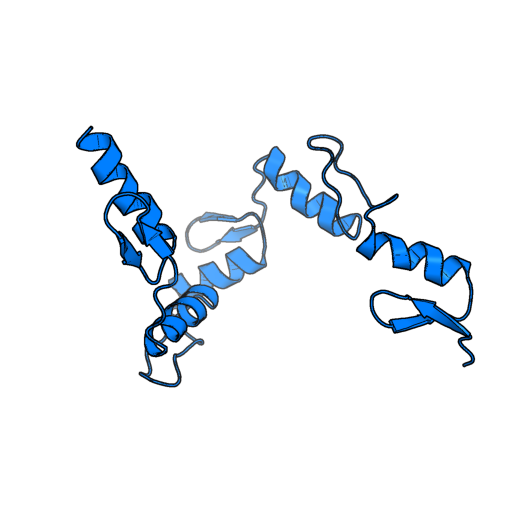 . ARG A 1 84 ? 14.836 1.757 9.138 1.00 17.06 453 ARG A O 1
ATOM 671 N N . ILE A 1 85 ? 16.554 2.326 7.797 1.00 13.53 454 ILE A N 1
ATOM 672 C CA . ILE A 1 85 ? 15.806 2.016 6.580 1.00 13.57 454 ILE A CA 1
ATOM 673 C C . ILE A 1 85 ? 15.540 0.519 6.487 1.00 13.39 454 ILE A C 1
ATOM 674 O O . ILE A 1 85 ? 14.417 0.084 6.203 1.00 15.73 454 ILE A O 1
ATOM 679 N N . HIS A 1 86 ? 16.575 -0.292 6.727 1.00 14.36 455 HIS A N 1
ATOM 680 C CA . HIS A 1 86 ? 16.413 -1.741 6.673 1.00 15.56 455 HIS A CA 1
ATOM 681 C C . HIS A 1 86 ? 15.399 -2.223 7.701 1.00 18.20 455 HIS A C 1
ATOM 682 O O . HIS A 1 86 ? 14.581 -3.104 7.412 1.00 19.28 455 HIS A O 1
ATOM 689 N N . ARG A 1 87 ? 15.437 -1.660 8.905 1.00 17.34 456 ARG A N 1
ATOM 690 C CA . ARG A 1 87 ? 14.589 -2.114 9.998 1.00 17.64 456 ARG A CA 1
ATOM 691 C C . ARG A 1 87 ? 13.227 -1.433 10.024 1.00 17.56 456 ARG A C 1
ATOM 692 O O . ARG A 1 87 ? 12.434 -1.710 10.929 1.00 20.51 456 ARG A O 1
ATOM 700 N N . GLY A 1 88 ? 12.937 -0.561 9.060 1.00 18.55 457 GLY A N 1
ATOM 701 C CA . GLY A 1 88 ? 11.655 0.123 9.040 1.00 19.37 457 GLY A CA 1
ATOM 702 C C . GLY A 1 88 ? 11.411 0.997 10.248 1.00 20.74 457 GLY A C 1
ATOM 703 O O . GLY A 1 88 ? 10.257 1.206 10.634 1.00 21.52 457 GLY A O 1
ATOM 704 N N . GLU A 1 89 ? 12.474 1.516 10.858 1.00 18.00 458 GLU A N 1
ATOM 705 C CA . GLU A 1 89 ? 12.374 2.304 12.082 1.00 16.84 458 GLU A CA 1
ATOM 706 C C . GLU A 1 89 ? 12.197 3.771 11.711 1.00 16.10 458 GLU A C 1
ATOM 707 O O . GLU A 1 89 ? 13.104 4.391 11.148 1.00 13.68 458 GLU A O 1
ATOM 713 N N . LYS A 1 90 ? 11.023 4.327 12.025 1.00 17.04 459 LYS A N 1
ATOM 714 C CA . LYS A 1 90 ? 10.671 5.704 11.686 1.00 13.56 459 LYS A CA 1
ATOM 715 C C . LYS A 1 90 ? 10.324 6.455 12.968 1.00 14.14 459 LYS A C 1
ATOM 716 O O . LYS A 1 90 ? 9.141 6.659 13.281 1.00 16.48 459 LYS A O 1
ATOM 722 N N . PRO A 1 91 ? 11.330 6.880 13.737 1.00 15.70 460 PRO A N 1
ATOM 723 C CA . PRO A 1 91 ? 11.058 7.536 15.024 1.00 15.63 460 PRO A CA 1
ATOM 724 C C . PRO A 1 91 ? 10.713 9.013 14.916 1.00 17.34 460 PRO A C 1
ATOM 725 O O . PRO A 1 91 ? 10.319 9.611 15.927 1.00 22.92 460 PRO A O 1
ATOM 729 N N . TYR A 1 92 ? 10.853 9.620 13.741 1.00 13.24 461 TYR A N 1
ATOM 730 C CA . TYR A 1 92 ? 10.568 11.036 13.546 1.00 13.36 461 TYR A CA 1
ATOM 731 C C . TYR A 1 92 ? 9.213 11.175 12.867 1.00 15.44 461 TYR A C 1
ATOM 732 O O . TYR A 1 92 ? 8.996 10.611 11.789 1.00 19.83 461 TYR A O 1
ATOM 741 N N . SER A 1 93 ? 8.314 11.934 13.487 1.00 15.70 462 SER A N 1
ATOM 742 C CA . SER A 1 93 ? 6.965 12.109 12.974 1.00 14.70 462 SER A CA 1
ATOM 743 C C . SER A 1 93 ? 6.592 13.582 12.999 1.00 15.90 462 SER A C 1
ATOM 744 O O . SER A 1 93 ? 6.991 14.318 13.907 1.00 16.83 462 SER A O 1
ATOM 747 N N . CYS A 1 94 ? 5.817 14.002 12.003 1.00 13.53 463 CYS A N 1
ATOM 748 C CA . CYS A 1 94 ? 5.282 15.356 11.983 1.00 12.91 463 CYS A CA 1
ATOM 749 C C . CYS A 1 94 ? 4.122 15.444 12.965 1.00 14.72 463 CYS A C 1
ATOM 750 O O . CYS A 1 94 ? 3.164 14.669 12.877 1.00 15.95 463 CYS A O 1
ATOM 753 N N . SER A 1 95 ? 4.211 16.382 13.908 1.00 17.02 464 SER A N 1
ATOM 754 C CA . SER A 1 95 ? 3.153 16.537 14.899 1.00 20.41 464 SER A CA 1
ATOM 755 C C . SER A 1 95 ? 1.865 17.079 14.294 1.00 19.76 464 SER A C 1
ATOM 756 O O . SER A 1 95 ? 0.806 16.964 14.921 1.00 21.33 464 SER A O 1
ATOM 759 N N . ILE A 1 96 ? 1.927 17.655 13.094 1.00 14.36 465 ILE A N 1
ATOM 760 C CA . ILE A 1 96 ? 0.749 18.285 12.506 1.00 15.54 465 ILE A CA 1
ATOM 761 C C . ILE A 1 96 ? -0.108 17.266 11.765 1.00 16.23 465 ILE A C 1
ATOM 762 O O . ILE A 1 96 ? -1.329 17.212 11.950 1.00 16.82 465 ILE A O 1
ATOM 767 N N . CYS A 1 97 ? 0.513 16.443 10.916 1.00 14.70 466 CYS A N 1
ATOM 768 C CA . CYS A 1 97 ? -0.224 15.490 10.099 1.00 15.75 466 CYS A CA 1
ATOM 769 C C . CYS A 1 97 ? 0.081 14.028 10.398 1.00 15.36 466 CYS A C 1
ATOM 770 O O . CYS A 1 97 ? -0.617 13.154 9.872 1.00 18.31 466 CYS A O 1
ATOM 773 N N . GLY A 1 98 ? 1.093 13.732 11.211 1.00 14.38 467 GLY A N 1
ATOM 774 C CA . GLY A 1 98 ? 1.373 12.370 11.614 1.00 17.56 467 GLY A CA 1
ATOM 775 C C . GLY A 1 98 ? 2.267 11.574 10.689 1.00 16.65 467 GLY A C 1
ATOM 776 O O . GLY A 1 98 ? 2.535 10.400 10.980 1.00 19.02 467 GLY A O 1
ATOM 777 N N . LYS A 1 99 ? 2.733 12.160 9.586 1.00 15.48 468 LYS A N 1
ATOM 778 C CA . LYS A 1 99 ? 3.634 11.448 8.688 1.00 13.26 468 LYS A CA 1
ATOM 779 C C . LYS A 1 99 ? 4.949 11.159 9.402 1.00 12.11 468 LYS A C 1
ATOM 780 O O . LYS A 1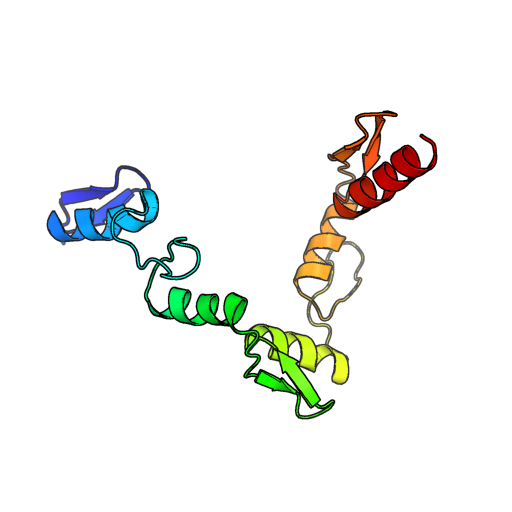 99 ? 5.520 12.039 10.056 1.00 12.50 468 LYS A O 1
ATOM 786 N N A CYS A 1 100 ? 5.431 9.926 9.274 0.50 13.18 469 CYS A N 1
ATOM 787 N N B CYS A 1 100 ? 5.426 9.924 9.280 0.50 13.19 469 CYS A N 1
ATOM 788 C CA A CYS A 1 100 ? 6.620 9.467 9.975 0.50 14.06 469 CYS A CA 1
ATOM 789 C CA B CYS A 1 100 ? 6.615 9.466 9.982 0.50 14.07 469 CYS A CA 1
ATOM 790 C C A CYS A 1 100 ? 7.769 9.256 8.998 0.50 12.91 469 CYS A C 1
ATOM 791 C C B CYS A 1 100 ? 7.765 9.241 9.007 0.50 12.91 469 CYS A C 1
ATOM 792 O O A CYS A 1 100 ? 7.559 8.986 7.811 0.50 12.55 469 CYS A O 1
ATOM 793 O O B CYS A 1 100 ? 7.553 8.943 7.829 0.50 12.68 469 CYS A O 1
ATOM 798 N N . PHE A 1 101 ? 8.990 9.385 9.514 1.00 11.76 470 PHE A N 1
ATOM 799 C CA . PHE A 1 101 ? 10.194 9.275 8.703 1.00 12.47 470 PHE A CA 1
ATOM 800 C C . PHE A 1 101 ? 11.283 8.559 9.487 1.00 11.06 470 PHE A C 1
ATOM 801 O O . PHE A 1 101 ? 11.365 8.669 10.713 1.00 14.17 470 PHE A O 1
ATOM 809 N N . SER A 1 102 ? 12.132 7.833 8.758 1.00 12.17 471 SER A N 1
ATOM 810 C CA . SER A 1 102 ? 13.356 7.301 9.342 1.00 11.47 471 SER A CA 1
ATOM 811 C C . SER A 1 102 ? 14.481 8.326 9.343 1.00 11.29 471 SER A C 1
ATOM 812 O O . SER A 1 102 ? 15.436 8.183 10.115 1.00 13.24 471 SER A O 1
ATOM 815 N N . ASP A 1 103 ? 14.385 9.353 8.504 1.00 10.43 472 ASP A N 1
ATOM 816 C CA . ASP A 1 103 ? 15.419 10.366 8.350 1.00 10.99 472 ASP A CA 1
ATOM 817 C C . ASP A 1 103 ? 14.970 11.643 9.047 1.00 10.86 472 ASP A C 1
ATOM 818 O O . ASP A 1 103 ? 13.878 12.153 8.775 1.00 10.40 472 ASP A O 1
ATOM 823 N N . SER A 1 104 ? 15.822 12.166 9.932 1.00 11.84 473 SER A N 1
ATOM 824 C CA . SER A 1 104 ? 15.457 13.355 10.694 1.00 13.58 473 SER A CA 1
ATOM 825 C C . SER A 1 104 ? 15.370 14.592 9.810 1.00 13.00 473 SER A C 1
ATOM 826 O O . SER A 1 104 ? 14.543 15.475 10.065 1.00 13.21 473 SER A O 1
ATOM 829 N N . SER A 1 105 ? 16.207 14.681 8.776 1.00 11.87 474 SER A N 1
ATOM 830 C CA . SER A 1 105 ? 16.146 15.827 7.877 1.00 9.47 474 SER A CA 1
ATOM 831 C C . SER A 1 105 ? 14.932 15.773 6.962 1.00 11.23 474 SER A C 1
ATOM 832 O O . SER A 1 105 ? 14.372 16.822 6.627 1.00 11.72 474 SER A O 1
ATOM 835 N N . ALA A 1 106 ? 14.513 14.574 6.550 1.00 10.56 475 ALA A N 1
ATOM 836 C CA . ALA A 1 106 ? 13.287 14.460 5.768 1.00 11.36 475 ALA A CA 1
ATOM 837 C C . ALA A 1 106 ? 12.083 14.935 6.570 1.00 11.70 475 ALA A C 1
ATOM 838 O O . ALA A 1 106 ? 11.176 15.575 6.025 1.00 12.87 475 ALA A O 1
ATOM 840 N N . LYS A 1 107 ? 12.063 14.640 7.870 1.00 10.92 476 LYS A N 1
ATOM 841 C CA . LYS A 1 107 ? 10.973 15.109 8.716 1.00 10.22 476 LYS A CA 1
ATOM 842 C C . LYS A 1 107 ? 11.001 16.626 8.846 1.00 13.06 476 LYS A C 1
ATOM 843 O O . LYS A 1 107 ? 9.975 17.292 8.678 1.00 14.57 476 LYS A O 1
ATOM 849 N N . ARG A 1 108 ? 12.175 17.185 9.145 1.00 11.83 477 ARG A N 1
ATOM 850 C CA . ARG A 1 108 ? 12.295 18.633 9.287 1.00 14.54 477 ARG A CA 1
ATOM 851 C C . ARG A 1 108 ? 11.922 19.345 7.994 1.00 15.52 477 ARG A C 1
ATOM 852 O O . ARG A 1 108 ? 11.247 20.382 8.018 1.00 15.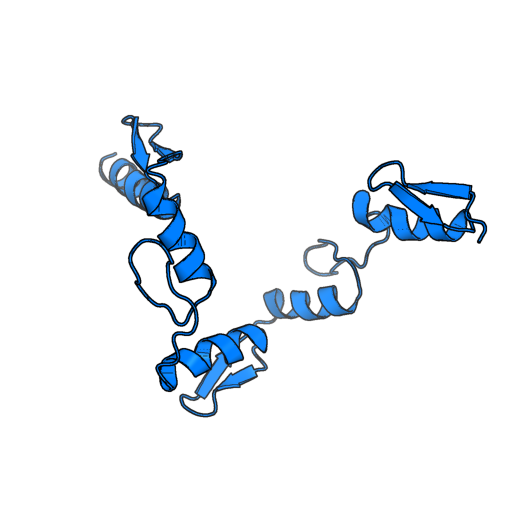50 477 ARG A O 1
ATOM 860 N N . ARG A 1 109 ? 12.349 18.797 6.854 1.00 11.57 478 ARG A N 1
ATOM 861 C CA . ARG A 1 109 ? 12.022 19.394 5.565 1.00 12.39 478 ARG A CA 1
ATOM 862 C C . ARG A 1 109 ? 10.524 19.336 5.298 1.00 14.17 478 ARG A C 1
ATOM 863 O O . ARG A 1 109 ? 9.949 20.277 4.740 1.00 15.84 478 ARG A O 1
ATOM 871 N N . HIS A 1 110 ? 9.876 18.241 5.697 1.00 12.07 479 HIS A N 1
ATOM 872 C CA . HIS A 1 110 ? 8.443 18.102 5.468 1.00 12.24 479 HIS A CA 1
ATOM 873 C C . HIS A 1 110 ? 7.648 19.108 6.288 1.00 14.14 479 HIS A C 1
ATOM 874 O O . HIS A 1 110 ? 6.691 19.710 5.785 1.00 14.59 479 HIS A O 1
ATOM 881 N N . CYS A 1 111 ? 8.024 19.297 7.556 1.00 14.05 480 CYS A N 1
ATOM 882 C CA . CYS A 1 111 ? 7.245 20.144 8.454 1.00 14.70 480 CYS A CA 1
ATOM 883 C C . CYS A 1 111 ? 7.169 21.585 7.969 1.00 14.39 480 CYS A C 1
ATOM 884 O O . CYS A 1 111 ? 6.232 22.303 8.337 1.00 15.21 480 CYS A O 1
ATOM 887 N N . ILE A 1 112 ? 8.136 22.022 7.156 1.00 16.19 481 ILE A N 1
ATOM 888 C CA . ILE A 1 112 ? 8.113 23.375 6.607 1.00 17.87 481 ILE A CA 1
ATOM 889 C C . ILE A 1 112 ? 6.904 23.580 5.703 1.00 15.30 481 ILE A C 1
ATOM 890 O O . ILE A 1 112 ? 6.378 24.696 5.593 1.00 14.99 481 ILE A O 1
ATOM 895 N N . LEU A 1 113 ? 6.427 22.508 5.063 1.00 12.83 482 LEU A N 1
ATOM 896 C CA . LEU A 1 113 ? 5.329 22.633 4.110 1.00 13.17 482 LEU A CA 1
ATOM 897 C C . LEU A 1 113 ? 4.041 23.095 4.776 1.00 15.46 482 LEU A C 1
ATOM 898 O O . LEU A 1 113 ? 3.188 23.697 4.115 1.00 16.76 482 LEU A O 1
ATOM 903 N N . HIS A 1 114 ? 3.876 22.820 6.072 1.00 13.76 483 HIS A N 1
ATOM 904 C CA . HIS A 1 114 ? 2.681 23.275 6.770 1.00 15.55 483 HIS A CA 1
ATOM 905 C C . HIS A 1 114 ? 2.673 24.783 6.993 1.00 17.71 483 HIS A C 1
ATOM 906 O O . HIS A 1 114 ? 1.618 25.340 7.308 1.00 21.20 483 HIS A O 1
ATOM 913 N N . THR A 1 115 ? 3.818 25.453 6.845 1.00 16.88 484 THR A N 1
ATOM 914 C CA . THR A 1 115 ? 3.866 26.905 6.968 1.00 19.29 484 THR A CA 1
ATOM 915 C C . THR A 1 115 ? 3.457 27.611 5.682 1.00 18.59 484 THR A C 1
ATOM 916 O O . THR A 1 115 ? 3.106 28.795 5.725 1.00 22.90 484 THR A O 1
ATOM 920 N N . GLY A 1 116 ? 3.498 26.917 4.547 1.00 19.66 485 GLY A N 1
ATOM 921 C CA . GLY A 1 116 ? 3.115 27.497 3.279 1.00 22.79 485 GLY A CA 1
ATOM 922 C C . GLY A 1 116 ? 4.124 28.442 2.667 1.00 21.75 485 GLY A C 1
ATOM 923 O O . GLY A 1 116 ? 3.830 29.043 1.627 1.00 23.56 485 GLY A O 1
ATOM 924 N N . LYS A 1 117 ? 5.301 28.594 3.270 1.00 18.38 486 LYS A N 1
ATOM 925 C CA . LYS A 1 117 ? 6.287 29.539 2.764 1.00 21.90 486 LYS A CA 1
ATOM 926 C C . LYS A 1 117 ? 6.934 29.005 1.492 1.00 18.54 486 LYS A C 1
ATOM 927 O O . LYS A 1 117 ? 7.324 27.835 1.421 1.00 20.97 486 LYS A O 1
ATOM 933 N N . LYS A 1 118 ? 7.040 29.870 0.485 1.00 18.72 487 LYS A N 1
ATOM 934 C CA . LYS A 1 118 ? 7.708 29.557 -0.779 1.00 19.11 487 LYS A CA 1
ATOM 935 C C . LYS A 1 118 ? 8.704 30.673 -1.058 1.00 17.16 487 LYS A C 1
ATOM 936 O O . LYS A 1 118 ? 8.440 31.571 -1.870 1.00 18.45 487 LYS A O 1
ATOM 942 N N . PRO A 1 119 ? 9.865 30.652 -0.398 1.00 18.10 488 PRO A N 1
ATOM 943 C CA . PRO A 1 119 ? 10.792 31.786 -0.472 1.00 19.91 488 PRO A CA 1
ATOM 944 C C . PRO A 1 119 ? 11.725 31.769 -1.673 1.00 16.90 488 PRO A C 1
ATOM 945 O O . PRO A 1 119 ? 12.590 32.646 -1.769 1.00 16.68 488 PRO A O 1
ATOM 949 N N . PHE A 1 120 ? 11.588 30.813 -2.587 1.00 16.12 489 PHE A N 1
ATOM 950 C CA . PHE A 1 120 ? 12.484 30.684 -3.732 1.00 15.73 489 PHE A CA 1
ATOM 951 C C . PHE A 1 120 ? 11.696 30.986 -5.001 1.00 19.26 489 PHE A C 1
ATOM 952 O O . PHE A 1 120 ? 10.850 30.189 -5.422 1.00 20.16 489 PHE A O 1
ATOM 960 N N . SER A 1 121 ? 11.980 32.136 -5.607 1.00 13.68 490 SER A N 1
ATOM 961 C CA . SER A 1 121 ? 11.227 32.647 -6.744 1.00 14.54 490 SER A CA 1
ATOM 962 C C . SER A 1 121 ? 12.084 32.590 -8.001 1.00 14.50 490 SER A C 1
ATOM 963 O O . SER A 1 121 ? 13.226 33.063 -8.001 1.00 13.87 490 SER A O 1
ATOM 966 N N . CYS A 1 122 ? 11.529 32.027 -9.066 1.00 15.13 491 CYS A N 1
ATOM 967 C CA . CYS A 1 122 ? 12.240 31.944 -10.333 1.00 16.26 491 CYS A CA 1
ATOM 968 C C . CYS A 1 122 ? 12.500 33.343 -10.878 1.00 12.78 491 CYS A C 1
ATOM 969 O O . CYS A 1 122 ? 11.545 34.109 -11.079 1.00 16.31 491 CYS A O 1
ATOM 972 N N . PRO A 1 123 ? 13.757 33.718 -11.131 1.00 14.45 492 PRO A N 1
ATOM 973 C CA . PRO A 1 123 ? 14.031 35.057 -11.671 1.00 16.14 492 PRO A CA 1
ATOM 974 C C . PRO A 1 123 ? 13.544 35.256 -13.095 1.00 17.74 492 PRO A C 1
ATOM 975 O O . PRO A 1 123 ? 13.505 36.402 -13.558 1.00 19.39 492 PRO A O 1
ATOM 979 N N . GLU A 1 124 ? 13.166 34.188 -13.798 1.00 18.51 493 GLU A N 1
ATOM 980 C CA . GLU A 1 124 ? 12.720 34.307 -15.181 1.00 21.63 493 GLU A CA 1
ATOM 981 C C . GLU A 1 124 ? 11.209 34.472 -15.302 1.00 23.17 493 GLU A C 1
ATOM 982 O O . GLU A 1 124 ? 10.743 35.295 -16.097 1.00 26.32 493 GLU A O 1
ATOM 988 N N . CYS A 1 125 ? 10.429 33.705 -14.534 1.00 19.99 494 CYS A N 1
ATOM 989 C CA . CYS A 1 125 ? 8.976 33.740 -14.646 1.00 23.09 494 CYS A CA 1
ATOM 990 C C . CYS A 1 125 ? 8.243 34.031 -13.344 1.00 22.70 494 CYS A C 1
ATOM 991 O O . CYS A 1 125 ? 7.022 34.222 -13.381 1.00 22.37 494 CYS A O 1
ATOM 994 N N . GLY A 1 126 ? 8.930 34.061 -12.204 1.00 19.43 495 GLY A N 1
ATOM 995 C CA . GLY A 1 126 ? 8.301 34.403 -10.947 1.00 20.52 495 GLY A CA 1
ATOM 996 C C . GLY A 1 126 ? 7.627 33.260 -10.219 1.00 19.36 495 GLY A C 1
ATOM 997 O O . GLY A 1 126 ? 7.016 33.495 -9.168 1.00 18.00 495 GLY A O 1
ATOM 998 N N . LEU A 1 127 ? 7.710 32.038 -10.737 1.00 20.24 496 LEU A N 1
ATOM 999 C CA . LEU A 1 127 ? 7.113 30.898 -10.056 1.00 21.94 496 LEU A CA 1
ATOM 1000 C C . LEU A 1 127 ? 7.843 30.645 -8.743 1.00 20.06 496 LEU A C 1
ATOM 1001 O O . LEU A 1 127 ? 9.075 30.580 -8.706 1.00 20.64 496 LEU A O 1
ATOM 1006 N N . GLN A 1 128 ? 7.082 30.512 -7.661 1.00 18.46 497 GLN A N 1
ATOM 1007 C CA . GLN A 1 128 ? 7.642 30.387 -6.324 1.00 15.68 497 GLN A CA 1
ATOM 1008 C C . GLN A 1 128 ? 7.622 28.934 -5.868 1.00 17.67 497 GLN A C 1
ATOM 1009 O O . GLN A 1 128 ? 6.669 28.198 -6.138 1.00 21.20 497 GLN A O 1
ATOM 1015 N N . PHE A 1 129 ? 8.680 28.533 -5.165 1.00 16.86 498 PHE A N 1
ATOM 1016 C CA . PHE A 1 129 ? 8.852 27.164 -4.707 1.00 18.08 498 PHE A CA 1
ATOM 1017 C C . PHE A 1 129 ? 9.207 27.156 -3.229 1.00 18.66 498 PHE A C 1
ATOM 1018 O O . PHE A 1 129 ? 9.925 28.038 -2.746 1.00 16.30 498 PHE A O 1
ATOM 1026 N N . ALA A 1 130 ? 8.700 26.150 -2.515 1.00 16.85 499 ALA A N 1
ATOM 1027 C CA . ALA A 1 130 ? 9.092 25.942 -1.128 1.00 15.59 499 ALA A CA 1
ATOM 1028 C C . ALA A 1 130 ? 10.489 25.352 -1.013 1.00 15.12 499 ALA A C 1
ATOM 1029 O O . ALA A 1 130 ? 11.128 25.501 0.035 1.00 15.63 499 ALA A O 1
ATOM 1031 N N . ARG A 1 131 ? 10.970 24.688 -2.061 1.00 17.92 500 ARG A N 1
ATOM 1032 C CA . ARG A 1 131 ? 12.240 23.979 -2.043 1.00 15.96 500 ARG A CA 1
ATOM 1033 C C . ARG A 1 131 ? 13.176 24.596 -3.068 1.00 15.55 500 ARG A C 1
ATOM 1034 O O . ARG A 1 131 ? 12.783 24.818 -4.218 1.00 16.05 500 ARG A O 1
ATOM 1042 N N . LEU A 1 132 ? 14.412 24.876 -2.650 1.00 14.29 501 LEU A N 1
ATOM 1043 C CA . LEU A 1 132 ? 15.409 25.348 -3.604 1.00 16.69 501 LEU A CA 1
ATOM 1044 C C . LEU A 1 132 ? 15.729 24.278 -4.640 1.00 17.33 501 LEU A C 1
ATOM 1045 O O . LEU A 1 132 ? 16.096 24.606 -5.774 1.00 17.09 501 LEU A O 1
ATOM 1050 N N . ASP A 1 133 ? 15.584 23.000 -4.273 1.00 16.82 502 ASP A N 1
ATOM 1051 C CA . ASP A 1 133 ? 15.772 21.912 -5.230 1.00 18.23 502 ASP A CA 1
ATOM 1052 C C . ASP A 1 133 ? 14.834 22.057 -6.419 1.00 16.36 502 ASP A C 1
ATOM 1053 O O . ASP A 1 133 ? 15.249 21.929 -7.577 1.00 18.30 502 ASP A O 1
ATOM 1058 N N . ASN A 1 134 ? 13.551 22.308 -6.146 1.00 14.94 503 ASN A N 1
ATOM 1059 C CA . ASN A 1 134 ? 12.580 22.414 -7.227 1.00 19.25 503 ASN A CA 1
ATOM 1060 C C . ASN A 1 134 ? 12.843 23.632 -8.101 1.00 17.53 503 ASN A C 1
ATOM 1061 O O . ASN A 1 134 ? 12.579 23.591 -9.307 1.00 19.28 503 ASN A O 1
ATOM 1066 N N . LEU A 1 135 ? 13.366 24.716 -7.521 1.00 13.81 504 LEU A N 1
ATOM 1067 C CA . LEU A 1 135 ? 13.712 25.880 -8.329 1.00 14.31 504 LEU A CA 1
ATOM 1068 C C . LEU A 1 135 ? 14.887 25.581 -9.253 1.00 14.31 504 LEU A C 1
ATOM 1069 O O . LEU A 1 135 ? 14.878 25.978 -10.424 1.00 17.10 504 LEU A O 1
ATOM 1074 N N . LYS A 1 136 ? 15.908 24.884 -8.745 1.00 12.93 505 LYS A N 1
ATOM 1075 C CA . LYS A 1 136 ? 17.039 24.500 -9.586 1.00 14.05 505 LYS A CA 1
ATOM 1076 C C . LYS A 1 136 ? 16.581 23.654 -10.766 1.00 15.62 505 LYS A C 1
ATOM 1077 O O . LYS A 1 136 ? 16.975 23.899 -11.912 1.00 16.21 505 LYS A O 1
ATOM 1083 N N . ALA A 1 137 ? 15.749 22.644 -10.502 1.00 17.81 506 ALA A N 1
ATOM 1084 C CA . ALA A 1 137 ? 15.251 21.801 -11.583 1.00 18.73 506 ALA A CA 1
ATOM 1085 C C . ALA A 1 137 ? 14.345 22.590 -12.519 1.00 18.53 506 ALA A C 1
ATOM 1086 O O . ALA A 1 137 ? 14.327 22.345 -13.732 1.00 22.19 506 ALA A O 1
ATOM 1088 N N . HIS A 1 138 ? 13.590 23.547 -11.973 1.00 16.59 507 HIS A N 1
ATOM 1089 C CA . HIS A 1 138 ? 12.714 24.370 -12.801 1.00 18.36 507 HIS A CA 1
ATOM 1090 C C . HIS A 1 138 ? 13.516 25.240 -13.759 1.00 19.81 507 HIS A C 1
ATOM 1091 O O . HIS A 1 138 ? 13.136 25.408 -14.923 1.00 20.95 507 HIS A O 1
ATOM 1098 N N . LEU A 1 139 ? 14.630 25.805 -13.284 1.00 16.86 508 LEU A N 1
ATOM 1099 C CA . LEU A 1 139 ? 15.439 26.673 -14.132 1.00 17.14 508 LEU A CA 1
ATOM 1100 C C . LEU A 1 139 ? 16.097 25.906 -15.271 1.00 23.01 508 LEU A C 1
ATOM 1101 O O . LEU A 1 139 ? 16.414 26.496 -16.310 1.00 25.29 508 LEU A O 1
ATOM 1106 N N . LYS A 1 140 ? 16.315 24.599 -15.099 1.00 24.32 509 LYS A N 1
ATOM 1107 C CA . LYS A 1 140 ? 16.837 23.795 -16.198 1.00 28.20 509 LYS A CA 1
ATOM 1108 C C . LYS A 1 140 ? 15.863 23.749 -17.368 1.00 31.40 509 LYS A C 1
ATOM 1109 O O . LYS A 1 140 ? 16.283 23.604 -18.522 1.00 34.04 509 LYS A O 1
ATOM 1115 N N . ILE A 1 141 ? 14.563 23.871 -17.091 1.00 31.32 510 ILE A N 1
ATOM 1116 C CA . ILE A 1 141 ? 13.574 23.920 -18.163 1.00 33.81 510 ILE A CA 1
ATOM 1117 C C . ILE A 1 141 ? 13.721 25.205 -18.967 1.00 34.97 510 ILE A C 1
ATOM 1118 O O . ILE A 1 141 ? 13.587 25.202 -20.197 1.00 38.65 510 ILE A O 1
ATOM 1123 N N . HIS A 1 142 ? 13.996 26.323 -18.289 1.00 29.59 511 HIS A N 1
ATOM 1124 C CA . HIS A 1 142 ? 14.266 27.569 -18.999 1.00 30.58 511 HIS A CA 1
ATOM 1125 C C . HIS A 1 142 ? 15.520 27.450 -19.855 1.00 31.93 511 HIS A C 1
ATOM 1126 O O . HIS A 1 142 ? 15.567 27.966 -20.977 1.00 37.13 511 HIS A O 1
ATOM 1133 N N . SER A 1 143 ? 16.549 26.772 -19.339 1.00 31.22 512 SER A N 1
ATOM 1134 C CA . SER A 1 143 ? 17.769 26.573 -20.115 1.00 37.09 512 SER A CA 1
ATOM 1135 C C . SER A 1 143 ? 17.506 25.707 -21.340 1.00 41.76 512 SER A C 1
ATOM 1136 O O . SER A 1 143 ? 18.060 25.956 -22.418 1.00 45.91 512 SER A O 1
ATOM 1139 N N . LYS A 1 144 ? 16.662 24.683 -21.194 1.00 42.87 513 LYS A N 1
ATOM 1140 C CA . LYS A 1 144 ? 16.327 23.834 -22.332 1.00 46.65 513 LYS A CA 1
ATOM 1141 C C . LYS A 1 144 ? 15.471 24.583 -23.346 1.00 51.37 513 LYS A C 1
ATOM 1142 O O . LYS A 1 144 ? 15.619 24.386 -24.557 1.00 56.76 513 LYS A O 1
ATOM 1144 N N . GLU A 1 145 ? 14.569 25.444 -22.869 1.00 51.32 514 GLU A N 1
ATOM 1145 C CA . GLU A 1 145 ? 13.740 26.225 -23.781 1.00 56.35 514 GLU A CA 1
ATOM 1146 C C . GLU A 1 145 ? 14.581 27.218 -24.573 1.00 66.60 514 GLU A C 1
ATOM 1147 O O . GLU A 1 145 ? 14.314 27.468 -25.755 1.00 68.28 514 GLU A O 1
ATOM 1149 N N . LYS A 1 146 ? 15.602 27.789 -23.942 1.00 38.24 515 LYS A N 1
ATOM 1150 C CA . LYS A 1 146 ? 16.492 28.729 -24.611 1.00 43.57 515 LYS A CA 1
ATOM 1151 C C . LYS A 1 146 ? 17.586 27.985 -25.371 1.00 46.91 515 LYS A C 1
ATOM 1152 O O . LYS A 1 146 ? 17.618 27.997 -26.601 1.00 49.93 515 LYS A O 1
#